Protein AF-A0A0X3TZR5-F1 (afdb_monomer)

pLDDT: mean 82.7, std 11.63, range [51.97, 94.44]

Mean predicted aligned error: 7.81 Å

Nearest PDB structures (foldseek):
  2qqz-assembly1_B  TM=6.777E-01  e=1.553E-02  Bacillus anthracis str. Ames
  2rk0-assembly1_A  TM=7.256E-01  e=8.713E-02  Parafrankia sp. EAN1pec
  2rk0-assembly1_B  TM=6.847E-01  e=2.064E-01  Parafrankia sp. EAN1pec
  3rhe-assembly1_A  TM=6.193E-01  e=1.481E-01  Legionella pneumophila subsp. pneumophila str. Philadelphia 1
  3kol-assembly1_A-2  TM=4.849E-01  e=4.006E-01  Nostoc punctiforme PCC 73102

Radius of gyration: 14.75 Å; Cα contacts (8 Å, |Δi|>4): 92; chains: 1; bounding box: 42×28×32 Å

Organism: NCBI:txid1685378

InterPro domains:
  IPR029068 Glyoxalase/Bleomycin resistance protein/Dihydroxybiphenyl dioxygenase [SSF54593] (10-64)

Foldseek 3Di:
DDPCVVPNPDDPDPDPQPAAEDPDVPVVQVVCVVVVDDRFDWDDDQQKIKTWDQDPVRRIHIYMYGDDD

Solvent-accessible surface area (backbone atoms only — not comparable to full-atom values): 4385 Å² total; per-residue (Å²): 134,68,66,54,83,82,43,69,90,66,72,80,78,89,67,89,58,60,75,42,80,43,97,54,63,67,64,51,40,52,54,46,34,72,73,73,45,80,75,53,65,73,50,81,50,93,54,34,35,36,36,57,43,70,48,98,86,70,47,64,41,36,35,33,34,81,43,88,128

Secondary structure (DSSP, 8-state):
--GGGTSTT-PPPS----EEE-S-HHHHHHHHHHTT-----EEEETTEEEEEEE-TTS-EEEEEEE---

Sequence (69 aa):
MSRDRYAPGAEPGSGAVPYLQAADLEVLQSRVVATGAAAPEIIKEPGIHLLKITDPNGQLIEFFKLTGK

Structure (mmCIF, N/CA/C/O backbone):
data_AF-A0A0X3TZR5-F1
#
_entry.id   AF-A0A0X3TZR5-F1
#
loop_
_atom_site.group_PDB
_atom_site.id
_atom_site.type_symbol
_atom_site.label_atom_id
_atom_site.label_alt_id
_atom_site.label_comp_id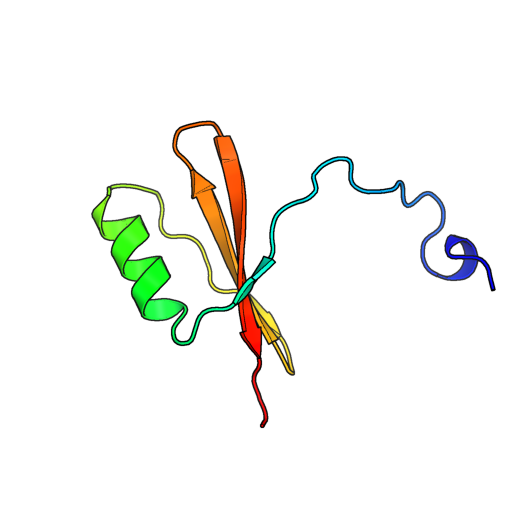
_atom_site.label_asym_id
_atom_site.label_entity_id
_atom_site.label_seq_id
_atom_site.pdbx_PDB_ins_code
_atom_site.Cartn_x
_atom_site.Cartn_y
_atom_site.Cartn_z
_atom_site.occupancy
_atom_site.B_iso_or_equiv
_atom_site.auth_seq_id
_atom_site.auth_comp_id
_atom_site.auth_asym_id
_atom_site.auth_atom_id
_atom_site.pdbx_PDB_model_num
ATOM 1 N N . MET A 1 1 ? -27.629 13.766 -7.057 1.00 51.97 1 MET A N 1
ATOM 2 C CA . MET A 1 1 ? -26.746 14.956 -7.051 1.00 51.97 1 MET A CA 1
ATOM 3 C C . MET A 1 1 ? -25.512 14.610 -7.872 1.00 51.97 1 MET A C 1
ATOM 5 O O . MET A 1 1 ? -24.965 13.543 -7.637 1.00 51.97 1 MET A O 1
ATOM 9 N N . SER A 1 2 ? -25.153 15.416 -8.881 1.00 62.41 2 SER A N 1
ATOM 10 C CA . SER A 1 2 ? -24.082 15.061 -9.832 1.00 62.41 2 SER A CA 1
ATOM 11 C C . SER A 1 2 ? -22.697 15.170 -9.188 1.00 62.41 2 SER A C 1
ATOM 13 O O . SER A 1 2 ? -22.418 16.148 -8.490 1.00 62.41 2 SER A O 1
ATOM 15 N N . ARG A 1 3 ? -21.834 14.186 -9.472 1.00 61.53 3 ARG A N 1
ATOM 16 C CA . ARG A 1 3 ? -20.392 14.177 -9.163 1.00 61.53 3 ARG A CA 1
ATOM 17 C C . ARG A 1 3 ? -19.702 15.475 -9.611 1.00 61.53 3 ARG A C 1
ATOM 19 O O . ARG A 1 3 ? -18.816 15.955 -8.911 1.00 61.53 3 ARG A O 1
ATOM 26 N N . ASP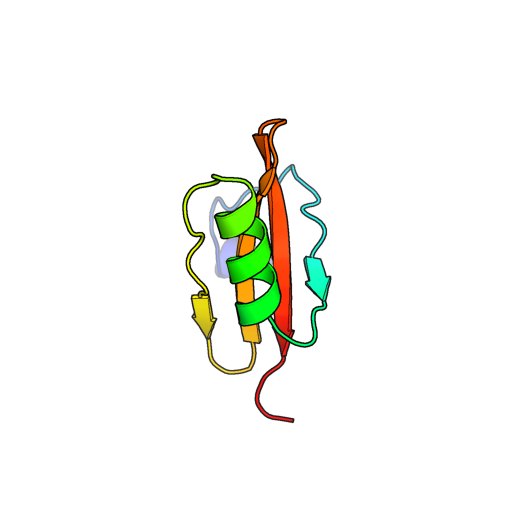 A 1 4 ? -20.190 16.090 -10.691 1.00 76.50 4 ASP A N 1
ATOM 27 C CA . ASP A 1 4 ? -19.665 17.343 -11.256 1.00 76.50 4 ASP A CA 1
ATOM 28 C C . ASP A 1 4 ? -19.662 18.523 -10.289 1.00 76.50 4 ASP A C 1
ATOM 30 O O . ASP A 1 4 ? -18.821 19.404 -10.410 1.00 76.50 4 ASP A O 1
ATOM 34 N N . ARG A 1 5 ? -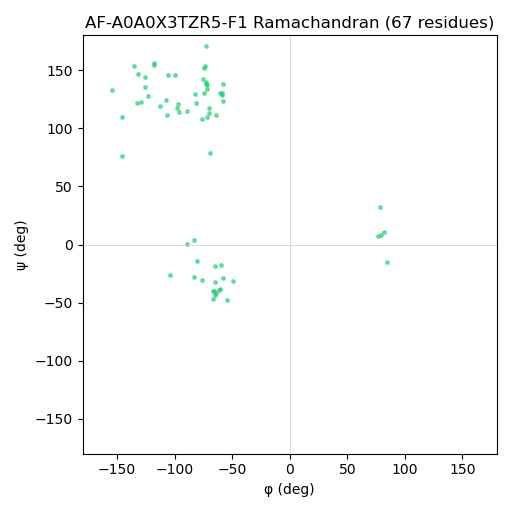20.580 18.572 -9.314 1.00 81.06 5 ARG A N 1
ATOM 35 C CA . ARG A 1 5 ? -20.599 19.676 -8.340 1.00 81.06 5 ARG A CA 1
ATOM 36 C C . ARG A 1 5 ? -19.348 19.678 -7.457 1.00 81.06 5 ARG A C 1
ATOM 38 O O . ARG A 1 5 ? -18.931 20.736 -7.001 1.00 81.06 5 ARG A O 1
ATOM 45 N N . TYR A 1 6 ? -18.805 18.497 -7.180 1.00 79.25 6 TYR A N 1
ATOM 46 C CA . TYR A 1 6 ? -17.707 18.311 -6.234 1.00 79.25 6 TYR A CA 1
ATOM 47 C C . TYR A 1 6 ? -16.368 18.075 -6.936 1.00 79.25 6 TYR A C 1
ATOM 49 O O . TYR A 1 6 ? -15.331 18.399 -6.367 1.00 79.25 6 TYR A O 1
ATOM 57 N N . ALA A 1 7 ? -16.383 17.536 -8.159 1.00 77.75 7 ALA A N 1
ATOM 58 C CA . ALA A 1 7 ? -15.181 17.276 -8.944 1.00 77.75 7 ALA A CA 1
ATOM 59 C C . ALA A 1 7 ? -15.448 17.482 -10.453 1.00 77.75 7 ALA A C 1
ATOM 61 O O . ALA A 1 7 ? -15.617 16.503 -11.188 1.00 77.75 7 ALA A O 1
ATOM 62 N N . PRO A 1 8 ? -15.527 18.743 -10.923 1.00 80.12 8 PRO A N 1
ATOM 63 C CA . PRO A 1 8 ? -15.751 19.053 -12.333 1.00 80.12 8 PRO A CA 1
ATOM 64 C C . PRO A 1 8 ? -14.619 18.493 -13.204 1.00 80.12 8 PRO A C 1
ATOM 66 O O . PRO A 1 8 ? -13.447 18.715 -12.908 1.00 80.12 8 PRO A O 1
ATOM 69 N N . GLY A 1 9 ? -14.959 17.778 -14.279 1.00 78.00 9 GLY A N 1
ATOM 70 C CA . GLY A 1 9 ? -13.968 17.204 -15.202 1.00 78.00 9 GLY A CA 1
ATOM 71 C C . GLY A 1 9 ? -13.264 15.940 -14.691 1.00 78.00 9 GLY A C 1
ATOM 72 O O . GLY A 1 9 ? -12.338 15.459 -15.336 1.00 78.00 9 GLY A O 1
ATOM 73 N N . ALA A 1 10 ? -13.691 15.383 -13.553 1.00 78.69 10 ALA A N 1
ATOM 74 C CA . ALA A 1 10 ? -13.148 14.130 -13.045 1.00 78.69 10 ALA A CA 1
ATOM 75 C C . ALA A 1 10 ? -13.686 12.926 -13.830 1.00 78.69 10 ALA A C 1
ATOM 77 O O . ALA A 1 10 ? -14.840 12.509 -13.663 1.00 78.69 10 ALA A O 1
ATOM 78 N N . GLU A 1 11 ? -12.822 12.320 -14.636 1.00 73.88 11 GLU A N 1
ATOM 79 C CA . GLU A 1 11 ? -13.137 11.107 -15.384 1.00 73.88 11 GLU A CA 1
ATOM 80 C C . GLU A 1 11 ? -13.165 9.864 -14.472 1.00 73.88 11 GLU A C 1
ATOM 82 O O . GLU A 1 11 ? -12.519 9.824 -13.419 1.00 73.88 11 GLU A O 1
ATOM 87 N N . PRO A 1 12 ? -13.953 8.829 -14.808 1.00 63.06 12 PRO A N 1
ATOM 88 C CA . PRO A 1 12 ? -13.827 7.527 -14.167 1.00 63.06 12 PRO A CA 1
ATOM 89 C C . PRO A 1 12 ? -12.410 6.973 -14.372 1.00 63.06 12 PRO A C 1
ATOM 91 O O . PRO A 1 12 ? -11.934 6.899 -15.501 1.00 63.06 12 PRO A O 1
ATOM 94 N N . GLY A 1 13 ? -11.748 6.551 -13.291 1.00 59.41 13 GLY A N 1
ATOM 95 C CA . GLY A 1 13 ? -10.487 5.821 -13.407 1.00 59.41 13 GLY A CA 1
ATOM 96 C C . GLY A 1 13 ? -10.691 4.537 -14.219 1.00 59.41 13 GLY A C 1
ATOM 97 O O . GLY A 1 13 ? -11.620 3.778 -13.949 1.00 59.41 13 GLY A O 1
ATOM 98 N N . SER A 1 14 ? -9.844 4.304 -15.223 1.00 59.62 14 SER A N 1
ATOM 99 C CA . SER A 1 14 ? -9.916 3.137 -16.119 1.00 59.62 14 SER A CA 1
ATOM 100 C C . SER A 1 14 ? -9.316 1.861 -15.516 1.00 59.62 14 SER A C 1
ATOM 102 O O . SER A 1 14 ? -9.544 0.766 -16.026 1.00 59.62 14 SER A O 1
ATOM 104 N N . GLY A 1 15 ? -8.563 1.987 -14.421 1.00 55.78 15 GLY A N 1
ATOM 105 C CA . GLY A 1 15 ? -8.001 0.867 -13.681 1.00 55.78 15 GLY A CA 1
ATOM 106 C C . GLY A 1 15 ? -8.887 0.506 -12.498 1.00 55.78 15 GLY A C 1
ATOM 107 O O . GLY A 1 15 ? -8.984 1.274 -11.544 1.00 55.78 15 GLY A O 1
ATOM 108 N N . ALA A 1 16 ? -9.487 -0.683 -12.518 1.00 59.69 16 ALA A N 1
ATOM 109 C CA . ALA A 1 16 ? -9.923 -1.331 -11.287 1.00 59.69 16 ALA A CA 1
ATOM 110 C C . ALA A 1 16 ? -8.661 -1.743 -10.516 1.00 59.69 16 ALA A C 1
ATOM 112 O O . ALA A 1 16 ? -8.220 -2.884 -10.605 1.00 59.69 16 ALA A O 1
ATOM 113 N N . VAL A 1 17 ? -8.018 -0.791 -9.840 1.00 60.19 17 VAL A N 1
ATOM 114 C CA . VAL A 1 17 ? -6.903 -1.089 -8.942 1.00 60.19 17 VAL A CA 1
ATOM 115 C C . VAL A 1 17 ? -7.511 -1.807 -7.736 1.00 60.19 17 VAL A C 1
ATOM 117 O O . VAL A 1 17 ? -8.344 -1.220 -7.040 1.00 60.19 17 VAL A O 1
ATOM 120 N N . PRO A 1 18 ? -7.208 -3.098 -7.516 1.00 66.62 18 PRO A N 1
ATOM 121 C CA . PRO A 1 18 ? -7.822 -3.838 -6.429 1.00 66.62 18 PRO A CA 1
ATOM 122 C C . PRO A 1 18 ? -7.273 -3.313 -5.101 1.00 66.62 18 PRO A C 1
ATOM 124 O O . PRO A 1 18 ? -6.080 -3.432 -4.830 1.00 66.62 18 PRO A O 1
ATOM 127 N N . TYR A 1 19 ? -8.153 -2.756 -4.267 1.00 69.62 19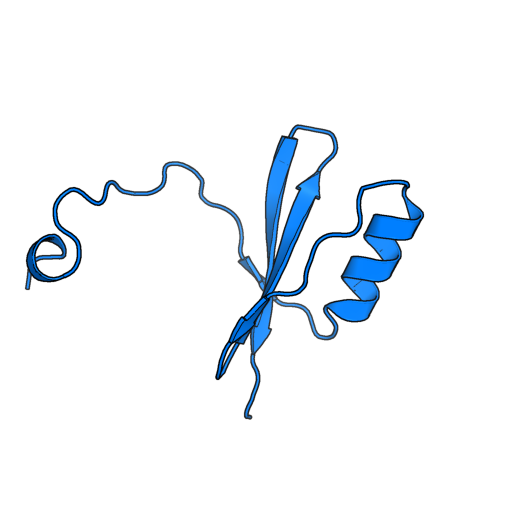 TYR A N 1
ATOM 128 C CA . TYR A 1 19 ? -7.823 -2.438 -2.882 1.00 69.62 19 TYR A CA 1
ATOM 129 C C . TYR A 1 19 ? -7.727 -3.732 -2.079 1.00 69.62 19 TYR A C 1
ATOM 131 O O . TYR A 1 19 ? -8.734 -4.394 -1.818 1.00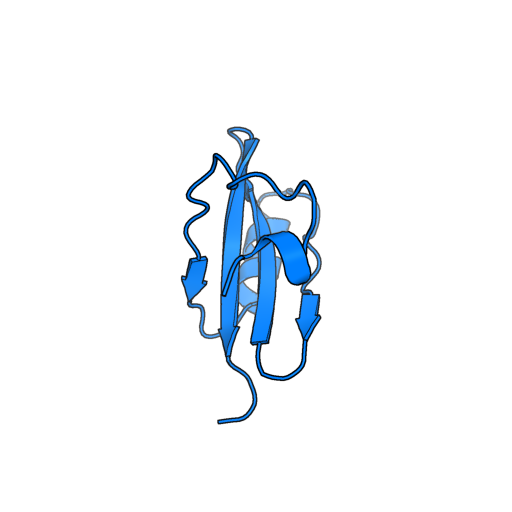 69.62 19 TYR A O 1
ATOM 139 N N . LEU A 1 20 ? -6.514 -4.094 -1.675 1.00 85.88 20 LEU A N 1
ATOM 140 C CA . LEU A 1 20 ? -6.259 -5.274 -0.858 1.00 85.88 20 LEU A CA 1
ATOM 141 C C . LEU A 1 20 ? -6.139 -4.872 0.612 1.00 85.88 20 LEU A C 1
ATOM 143 O O . LEU A 1 20 ? -5.240 -4.131 1.005 1.00 85.88 20 LEU A O 1
ATOM 147 N N . GLN A 1 21 ? -7.042 -5.369 1.455 1.00 89.94 21 GLN A N 1
ATOM 148 C CA . GLN A 1 21 ? -6.943 -5.112 2.887 1.00 89.94 21 GLN A CA 1
ATOM 149 C C . GLN A 1 21 ? -5.772 -5.894 3.493 1.00 89.94 21 GLN A C 1
ATOM 151 O O . GLN A 1 21 ? -5.637 -7.097 3.269 1.00 89.94 21 GLN A O 1
ATOM 156 N N . ALA A 1 22 ? -4.964 -5.230 4.316 1.00 91.00 22 ALA A N 1
ATOM 157 C CA . ALA A 1 22 ? -3.850 -5.835 5.032 1.00 91.00 22 ALA A CA 1
ATOM 158 C C . ALA A 1 22 ? -3.864 -5.457 6.520 1.00 91.00 22 ALA A C 1
ATOM 160 O O . ALA A 1 22 ? -4.269 -4.361 6.908 1.00 91.00 22 ALA A O 1
ATOM 161 N N . ALA A 1 23 ? -3.406 -6.380 7.368 1.00 88.50 23 ALA A N 1
ATOM 162 C CA . ALA A 1 23 ? -3.306 -6.154 8.812 1.00 88.50 23 ALA A CA 1
ATOM 163 C C . ALA A 1 23 ? -2.111 -5.256 9.190 1.00 88.50 23 ALA A C 1
ATOM 165 O O . ALA A 1 23 ? -2.163 -4.518 10.180 1.00 88.50 23 ALA A O 1
ATOM 166 N N . ASP A 1 24 ? -1.044 -5.313 8.394 1.00 92.56 24 ASP A N 1
ATOM 167 C CA . ASP A 1 24 ? 0.237 -4.666 8.660 1.00 92.56 24 ASP A CA 1
ATOM 168 C C . ASP A 1 24 ? 0.863 -4.212 7.333 1.00 92.56 24 ASP A C 1
ATOM 170 O O . ASP A 1 24 ? 1.224 -5.038 6.488 1.00 92.56 24 ASP A O 1
ATOM 174 N N . LEU A 1 25 ? 0.906 -2.894 7.117 1.00 93.81 25 LEU A N 1
ATOM 175 C CA . LEU A 1 25 ? 1.426 -2.313 5.877 1.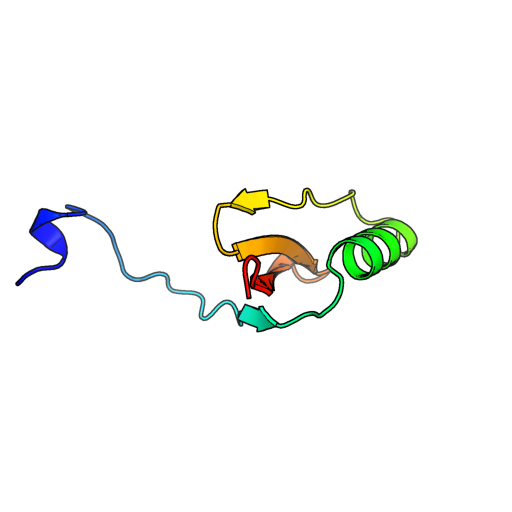00 93.81 25 LEU A CA 1
ATOM 176 C C . LEU A 1 25 ? 2.949 -2.197 5.927 1.00 93.81 25 LEU A C 1
ATOM 178 O O . LEU A 1 25 ? 3.606 -2.291 4.896 1.00 93.81 25 LEU A O 1
ATOM 182 N N . GLU A 1 26 ? 3.516 -2.058 7.118 1.00 93.44 26 GLU A N 1
ATOM 183 C CA . GLU A 1 26 ? 4.946 -1.973 7.374 1.00 93.44 26 GLU A CA 1
ATOM 184 C C . GLU A 1 26 ? 5.651 -3.300 7.037 1.00 93.44 26 GLU A C 1
ATOM 186 O O . GLU A 1 26 ? 6.713 -3.317 6.403 1.00 93.44 26 GLU A O 1
ATOM 191 N N . VAL A 1 27 ? 5.025 -4.435 7.364 1.00 93.69 27 VAL A N 1
ATOM 192 C CA . VAL A 1 27 ? 5.497 -5.768 6.956 1.00 93.69 27 VAL A CA 1
ATOM 193 C C . VAL A 1 27 ? 5.461 -5.934 5.435 1.00 93.69 27 VAL A C 1
ATOM 195 O O . VAL A 1 27 ? 6.397 -6.492 4.857 1.00 93.69 27 VAL A O 1
ATOM 198 N N . LEU A 1 28 ? 4.408 -5.455 4.765 1.00 91.81 28 LEU A N 1
ATOM 199 C CA . LEU A 1 28 ? 4.312 -5.513 3.302 1.00 91.81 28 LEU A CA 1
ATOM 200 C C . LEU A 1 28 ? 5.369 -4.631 2.633 1.00 91.81 28 LEU A C 1
ATOM 202 O O . LEU A 1 28 ? 6.078 -5.105 1.748 1.00 91.81 28 LEU A O 1
ATOM 206 N N . GLN A 1 29 ? 5.530 -3.394 3.100 1.00 92.94 29 GLN A N 1
ATOM 207 C CA . GLN A 1 29 ? 6.569 -2.473 2.644 1.00 92.94 29 GLN A CA 1
ATOM 208 C C . GLN A 1 29 ? 7.961 -3.111 2.762 1.00 92.94 29 GLN A C 1
ATOM 210 O O . GLN A 1 29 ? 8.719 -3.125 1.794 1.00 92.94 29 GLN A O 1
ATOM 215 N N . SER A 1 30 ? 8.270 -3.714 3.914 1.00 91.88 30 SER A N 1
ATOM 216 C CA . SER A 1 30 ? 9.557 -4.381 4.156 1.00 91.88 30 SER A CA 1
ATOM 217 C C . SER A 1 30 ? 9.802 -5.546 3.191 1.00 91.88 30 SER A C 1
ATOM 219 O O . SER A 1 30 ? 10.917 -5.722 2.702 1.00 91.88 30 SER A O 1
ATOM 221 N N . ARG A 1 31 ? 8.763 -6.329 2.870 1.00 91.25 31 ARG A N 1
ATOM 222 C CA . ARG A 1 31 ? 8.854 -7.426 1.889 1.00 91.25 31 ARG A CA 1
ATOM 223 C C . ARG A 1 31 ? 9.118 -6.915 0.478 1.00 91.25 31 ARG A C 1
ATOM 225 O O . ARG A 1 31 ? 9.917 -7.521 -0.222 1.00 91.25 31 ARG A O 1
ATOM 232 N N . VAL A 1 32 ? 8.488 -5.811 0.080 1.00 88.62 32 VAL A N 1
ATOM 233 C CA . VAL A 1 32 ? 8.721 -5.179 -1.231 1.00 88.62 32 VAL A CA 1
ATOM 234 C C . VAL A 1 32 ? 10.147 -4.647 -1.336 1.00 88.62 32 VAL A C 1
ATOM 236 O O . VAL A 1 32 ? 10.829 -4.900 -2.321 1.00 88.62 32 VAL A O 1
ATOM 239 N N . VAL A 1 33 ? 10.654 -3.993 -0.292 1.00 88.94 33 VAL A N 1
ATOM 240 C CA . VAL A 1 33 ? 12.059 -3.554 -0.256 1.00 88.94 33 VAL A CA 1
ATOM 241 C C . VAL A 1 33 ? 13.017 -4.744 -0.361 1.00 88.94 33 VAL A C 1
ATOM 243 O O . VAL A 1 33 ? 14.021 -4.671 -1.068 1.00 88.94 33 VAL A O 1
ATOM 246 N N . ALA A 1 34 ? 12.693 -5.872 0.278 1.00 89.88 34 ALA A N 1
ATOM 247 C CA . ALA A 1 34 ? 13.506 -7.085 0.216 1.00 89.88 34 ALA A CA 1
ATOM 248 C C . ALA A 1 34 ? 13.586 -7.710 -1.191 1.00 89.88 34 ALA A C 1
ATOM 250 O O . ALA A 1 34 ? 14.518 -8.468 -1.454 1.00 89.88 34 ALA A O 1
ATOM 251 N N . THR A 1 35 ? 12.673 -7.380 -2.116 1.00 85.75 35 THR A N 1
ATOM 252 C CA . THR A 1 35 ? 12.783 -7.796 -3.527 1.00 85.75 35 THR A CA 1
ATOM 253 C C . THR A 1 35 ? 13.687 -6.878 -4.355 1.00 85.75 35 THR A C 1
ATOM 255 O O . THR A 1 35 ? 13.781 -7.055 -5.567 1.00 85.75 35 THR A O 1
ATOM 258 N N . GLY A 1 36 ? 14.321 -5.876 -3.735 1.00 82.81 36 GLY A N 1
ATOM 259 C CA . GLY A 1 36 ? 15.133 -4.868 -4.419 1.00 82.81 36 GLY A CA 1
ATOM 260 C C . GLY A 1 36 ? 14.316 -3.762 -5.091 1.00 82.81 36 GLY A C 1
ATOM 261 O O . GLY A 1 36 ? 14.88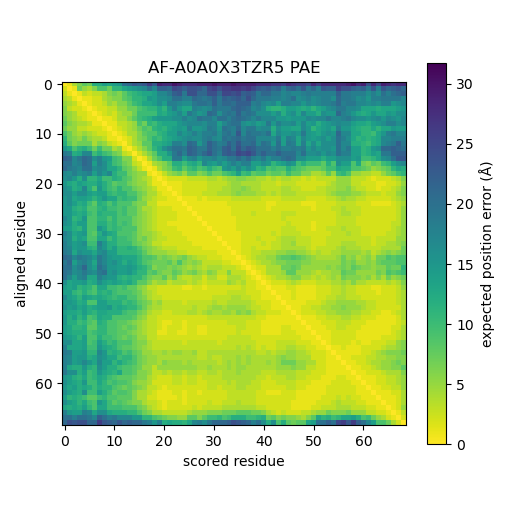1 -2.949 -5.821 1.00 82.81 36 GLY A O 1
ATOM 262 N N . ALA A 1 37 ? 12.999 -3.718 -4.860 1.00 80.75 37 ALA A N 1
ATOM 263 C CA . ALA A 1 37 ? 12.161 -2.622 -5.327 1.00 80.75 37 ALA A CA 1
ATOM 264 C C . ALA A 1 37 ? 12.395 -1.360 -4.481 1.00 80.75 37 ALA A C 1
ATOM 266 O O . ALA A 1 37 ? 12.772 -1.431 -3.307 1.00 80.75 37 ALA A O 1
ATOM 267 N N . ALA A 1 38 ? 12.149 -0.190 -5.076 1.00 81.81 38 ALA A N 1
ATOM 268 C CA . ALA A 1 38 ? 12.166 1.069 -4.340 1.00 81.81 38 ALA A CA 1
ATOM 269 C C . ALA A 1 38 ? 11.152 1.016 -3.191 1.00 81.81 38 ALA A C 1
ATOM 271 O O . ALA A 1 38 ? 10.042 0.519 -3.377 1.00 81.81 38 ALA A O 1
ATOM 272 N N . ALA A 1 39 ? 11.535 1.527 -2.018 1.00 81.31 39 ALA A N 1
ATOM 273 C CA . ALA A 1 39 ? 10.684 1.515 -0.836 1.00 81.31 39 ALA A CA 1
ATOM 274 C C . ALA A 1 39 ? 9.429 2.378 -1.066 1.00 81.31 39 ALA A C 1
ATOM 276 O O . ALA A 1 39 ? 9.553 3.601 -1.159 1.00 81.31 39 ALA A O 1
ATOM 277 N N . PRO A 1 40 ? 8.230 1.777 -1.156 1.00 85.94 40 PRO A N 1
ATOM 278 C CA . PRO A 1 40 ? 7.002 2.541 -1.328 1.00 85.94 40 PRO A CA 1
ATOM 279 C C . PRO A 1 40 ? 6.640 3.257 -0.025 1.00 85.94 40 PRO A C 1
ATOM 281 O O . PRO A 1 40 ? 6.778 2.679 1.050 1.00 85.94 40 PRO A O 1
ATOM 284 N N . GLU A 1 41 ? 6.165 4.499 -0.088 1.00 91.38 41 GLU A N 1
ATOM 285 C CA . GLU A 1 41 ? 5.722 5.232 1.103 1.00 91.38 41 GLU A CA 1
ATOM 286 C C . GLU A 1 41 ? 4.352 4.732 1.593 1.00 91.38 41 GLU A C 1
ATOM 288 O O . GLU A 1 41 ? 3.465 4.410 0.796 1.00 91.38 41 GLU A O 1
ATOM 293 N N . ILE A 1 42 ? 4.170 4.682 2.917 1.00 93.94 42 ILE A N 1
ATOM 294 C CA . ILE A 1 42 ? 2.861 4.457 3.538 1.00 93.94 42 ILE A CA 1
ATOM 295 C C . ILE A 1 42 ? 2.197 5.818 3.748 1.00 93.94 42 ILE A C 1
ATOM 297 O O . ILE A 1 42 ? 2.648 6.616 4.571 1.00 93.94 42 ILE A O 1
ATOM 301 N N . ILE A 1 43 ? 1.091 6.051 3.048 1.00 94.38 43 ILE A N 1
ATOM 302 C CA . ILE A 1 43 ? 0.269 7.252 3.190 1.00 94.38 43 ILE A CA 1
ATOM 303 C C . ILE A 1 43 ? -0.638 7.057 4.408 1.00 94.38 43 ILE A C 1
ATOM 305 O O . ILE A 1 43 ? -1.399 6.090 4.479 1.00 94.38 43 ILE A O 1
ATOM 309 N N . LYS A 1 44 ? -0.549 7.960 5.388 1.00 93.88 44 LYS A N 1
ATOM 310 C CA . LYS A 1 44 ? -1.325 7.892 6.634 1.00 93.88 44 LYS A CA 1
ATOM 311 C C . LYS A 1 44 ? -2.427 8.942 6.627 1.00 93.88 44 LYS A C 1
ATOM 313 O O . LYS A 1 44 ? -2.139 10.130 6.746 1.00 93.88 44 LYS A O 1
ATOM 318 N N . GLU A 1 45 ? -3.675 8.499 6.544 1.00 91.62 45 GLU A N 1
ATOM 319 C CA . GLU A 1 45 ? -4.855 9.357 6.633 1.00 91.62 45 GLU A CA 1
ATOM 320 C C . GLU A 1 45 ? -5.716 8.974 7.853 1.00 91.62 45 GLU A C 1
ATOM 322 O O . GLU A 1 45 ? -5.653 7.843 8.355 1.00 91.62 45 GLU A O 1
ATOM 327 N N . PRO A 1 46 ? -6.532 9.900 8.384 1.00 91.19 46 PRO A N 1
ATOM 328 C CA . PRO A 1 46 ? -7.488 9.568 9.433 1.00 91.19 46 PRO A CA 1
ATOM 329 C C . PRO A 1 46 ? -8.446 8.459 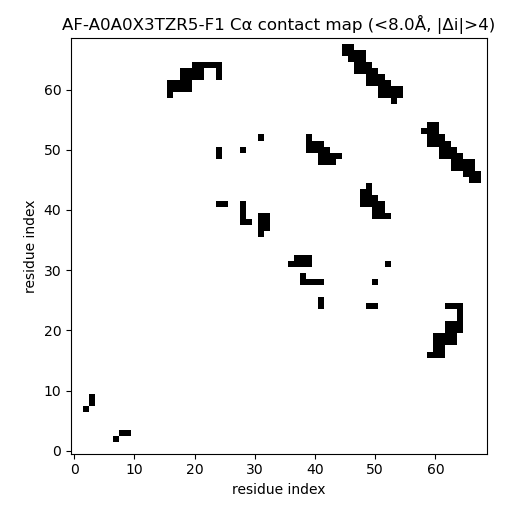8.975 1.00 91.19 46 PRO A C 1
ATOM 331 O O . PRO A 1 46 ? -9.127 8.592 7.962 1.00 91.19 46 PRO A O 1
ATOM 334 N N . GLY A 1 47 ? -8.511 7.360 9.727 1.00 89.69 47 GLY A N 1
ATOM 335 C CA . GLY A 1 47 ? -9.399 6.231 9.439 1.00 89.69 47 GLY A CA 1
ATOM 336 C C . GLY A 1 47 ? -8.850 5.206 8.440 1.00 89.69 47 GLY A C 1
ATOM 337 O O . GLY A 1 47 ? -9.370 4.090 8.376 1.00 89.69 47 GLY A O 1
ATOM 338 N N . ILE A 1 48 ? -7.790 5.527 7.690 1.00 92.69 48 ILE A N 1
ATOM 339 C CA . ILE A 1 48 ? -7.202 4.623 6.698 1.00 92.69 48 ILE A CA 1
ATOM 340 C C . ILE A 1 48 ? -5.724 4.929 6.443 1.00 92.69 48 ILE A C 1
ATOM 342 O O . ILE A 1 48 ? -5.320 6.061 6.215 1.00 92.69 48 ILE A O 1
ATOM 346 N N . HIS A 1 49 ? -4.893 3.898 6.447 1.00 94.44 49 HIS A N 1
ATOM 347 C CA . HIS A 1 49 ? -3.543 3.960 5.902 1.00 94.44 49 HIS A CA 1
ATOM 348 C C . HIS A 1 49 ? -3.507 3.211 4.573 1.00 94.44 49 HIS A C 1
ATOM 350 O O . HIS A 1 49 ? -4.187 2.193 4.419 1.00 94.44 49 HIS A O 1
ATOM 356 N N . LEU A 1 50 ? -2.696 3.696 3.637 1.00 94.19 50 LEU A N 1
ATOM 357 C CA . LEU A 1 50 ? -2.556 3.154 2.291 1.00 94.19 50 LEU A CA 1
ATOM 358 C C . LEU A 1 50 ? -1.091 2.849 1.988 1.00 94.19 50 LEU A C 1
ATOM 360 O O . LEU A 1 50 ? -0.196 3.595 2.377 1.00 94.19 50 LEU A O 1
ATOM 364 N N . LEU A 1 51 ? -0.854 1.776 1.244 1.00 93.56 51 LEU A N 1
ATOM 365 C CA . LEU A 1 51 ? 0.446 1.434 0.686 1.00 93.56 51 LEU A CA 1
ATOM 366 C C . LEU A 1 51 ? 0.284 1.154 -0.806 1.00 93.56 51 LEU A C 1
ATOM 368 O O . LEU A 1 51 ? -0.480 0.273 -1.194 1.00 93.56 51 LEU A O 1
ATOM 372 N N . LYS A 1 52 ? 1.013 1.898 -1.636 1.00 91.50 52 LYS A N 1
ATOM 373 C CA . LYS A 1 52 ? 0.952 1.783 -3.096 1.00 91.50 52 LYS A CA 1
ATOM 374 C C . LYS A 1 52 ? 2.214 1.114 -3.616 1.00 91.50 52 LYS A C 1
ATOM 376 O O . LYS A 1 52 ? 3.310 1.588 -3.337 1.00 91.50 52 LYS A O 1
ATOM 381 N N . ILE A 1 53 ? 2.066 0.028 -4.361 1.00 88.19 53 ILE A N 1
ATOM 382 C CA . ILE A 1 53 ? 3.184 -0.738 -4.919 1.00 88.19 53 ILE A CA 1
ATOM 383 C C . ILE A 1 53 ? 2.989 -0.862 -6.423 1.00 88.19 53 ILE A C 1
ATOM 385 O O . ILE A 1 53 ? 1.894 -1.177 -6.880 1.00 88.19 53 ILE A O 1
ATOM 389 N N . THR A 1 54 ? 4.061 -0.655 -7.180 1.00 85.19 54 THR A N 1
ATOM 390 C CA . THR A 1 54 ? 4.109 -1.006 -8.600 1.00 85.19 54 THR A CA 1
ATOM 391 C C . THR A 1 54 ? 4.792 -2.359 -8.727 1.00 85.19 54 THR A C 1
ATOM 393 O O . THR A 1 54 ? 5.926 -2.522 -8.272 1.00 85.19 54 THR A O 1
ATOM 396 N N . ASP A 1 55 ? 4.099 -3.342 -9.295 1.00 80.75 55 ASP A N 1
ATOM 397 C CA . ASP A 1 55 ? 4.672 -4.664 -9.537 1.00 80.75 55 ASP A CA 1
ATOM 398 C C . ASP A 1 55 ? 5.696 -4.632 -10.702 1.00 80.75 55 ASP A C 1
ATOM 400 O O . ASP A 1 55 ? 5.800 -3.632 -11.422 1.00 80.75 55 ASP A O 1
ATOM 404 N N . PRO A 1 56 ? 6.460 -5.714 -10.936 1.00 81.94 56 PRO A N 1
ATOM 405 C CA . PRO A 1 56 ? 7.416 -5.776 -12.046 1.00 81.94 56 PRO A CA 1
ATOM 406 C C . PRO A 1 56 ? 6.810 -5.612 -13.450 1.00 81.94 56 PRO A C 1
ATOM 408 O O . PRO A 1 56 ? 7.546 -5.327 -14.391 1.00 81.94 56 PRO A O 1
ATOM 411 N N . ASN A 1 57 ? 5.494 -5.783 -13.608 1.00 84.06 57 ASN A N 1
ATOM 412 C CA . ASN A 1 57 ? 4.778 -5.588 -14.871 1.00 84.06 57 ASN A CA 1
ATOM 413 C C . ASN A 1 57 ? 4.288 -4.141 -15.051 1.00 84.06 57 ASN A C 1
ATOM 415 O O . ASN A 1 57 ? 3.653 -3.828 -16.059 1.00 84.06 57 ASN A O 1
ATOM 419 N N . GLY A 1 58 ? 4.560 -3.253 -14.090 1.00 80.56 58 GLY A N 1
ATOM 420 C CA . GLY A 1 58 ? 4.086 -1.872 -14.102 1.00 80.56 58 GLY A CA 1
ATOM 421 C C . GLY A 1 58 ? 2.648 -1.708 -13.603 1.00 80.56 58 GLY A C 1
ATOM 422 O O . GLY A 1 58 ? 2.074 -0.630 -13.756 1.00 80.56 58 GLY A O 1
ATOM 423 N N . GLN A 1 59 ? 2.052 -2.745 -13.009 1.00 84.25 59 GLN A N 1
ATOM 424 C CA . GLN A 1 59 ? 0.704 -2.685 -12.461 1.00 84.25 59 GLN A CA 1
ATOM 425 C C . GLN A 1 59 ? 0.716 -2.070 -11.060 1.00 84.25 59 GLN A C 1
ATOM 427 O O . GLN A 1 59 ? 1.450 -2.507 -10.173 1.00 84.25 59 GLN A O 1
ATOM 432 N N . LEU A 1 60 ? -0.145 -1.070 -10.850 1.00 85.06 60 LEU A N 1
ATOM 433 C CA . LEU A 1 60 ? -0.386 -0.506 -9.527 1.00 85.06 60 LEU A CA 1
ATOM 434 C C . LEU A 1 60 ? -1.244 -1.463 -8.691 1.00 85.06 60 LEU A C 1
ATOM 436 O O . LEU A 1 60 ? -2.309 -1.904 -9.128 1.00 85.06 60 LEU A O 1
ATOM 440 N N . ILE A 1 61 ? -0.792 -1.728 -7.471 1.00 86.31 61 ILE A N 1
ATOM 441 C CA . ILE A 1 61 ? -1.501 -2.476 -6.436 1.00 86.31 61 ILE A CA 1
ATOM 442 C C . ILE A 1 61 ? -1.604 -1.575 -5.205 1.00 86.31 61 ILE A C 1
ATOM 444 O O . ILE A 1 61 ? -0.601 -1.035 -4.732 1.00 86.31 61 ILE A O 1
ATOM 448 N N . GLU A 1 62 ? -2.815 -1.412 -4.676 1.00 90.50 62 GLU A N 1
ATOM 449 C CA . GLU A 1 62 ? -3.073 -0.581 -3.500 1.00 90.50 62 GLU A CA 1
ATOM 450 C C . GLU A 1 62 ? -3.497 -1.457 -2.321 1.00 90.50 62 GLU A C 1
ATOM 452 O O . GLU A 1 62 ? -4.511 -2.152 -2.364 1.00 90.50 62 GLU A O 1
ATOM 457 N N . PHE A 1 63 ? -2.721 -1.413 -1.242 1.00 92.62 63 PHE A N 1
ATOM 458 C CA . PHE A 1 63 ? -3.067 -2.040 0.026 1.00 92.62 63 PHE A CA 1
ATOM 459 C C . PHE A 1 63 ? -3.619 -1.000 0.988 1.00 92.62 63 PHE A C 1
ATOM 461 O O . PHE A 1 63 ? -3.155 0.140 1.004 1.00 92.62 63 PHE A O 1
ATOM 468 N N . PHE A 1 64 ? -4.569 -1.396 1.830 1.00 93.62 64 PHE A N 1
ATOM 469 C CA . PHE A 1 64 ? -5.101 -0.515 2.862 1.00 93.62 64 PHE A CA 1
ATOM 470 C C . PHE A 1 64 ? -5.237 -1.193 4.221 1.00 93.62 64 PHE A C 1
ATOM 472 O O . PHE A 1 64 ? -5.449 -2.402 4.330 1.00 93.62 64 PHE A O 1
ATOM 479 N N . LYS A 1 65 ? -5.171 -0.374 5.269 1.00 93.75 65 LYS A N 1
ATOM 480 C CA . LYS A 1 65 ? -5.461 -0.742 6.654 1.00 93.75 65 LYS A CA 1
ATOM 481 C C . LYS A 1 65 ? -6.376 0.314 7.255 1.00 93.75 65 LYS A C 1
ATOM 483 O O . LYS A 1 65 ? -6.007 1.481 7.306 1.00 93.75 65 LYS A O 1
ATOM 488 N N . LEU A 1 66 ? -7.550 -0.085 7.734 1.00 91.69 66 LEU A N 1
ATOM 489 C CA . LEU A 1 66 ? -8.431 0.825 8.469 1.00 91.69 66 LEU A CA 1
ATOM 490 C C . LEU A 1 66 ? -7.847 1.117 9.854 1.00 91.69 66 LEU A C 1
ATOM 492 O O . LEU A 1 66 ? -7.365 0.206 10.533 1.00 91.69 66 LEU A O 1
ATOM 496 N N . THR A 1 67 ? -7.906 2.375 10.273 1.00 86.38 67 THR A N 1
ATOM 497 C CA . THR A 1 67 ? -7.434 2.838 11.582 1.00 86.38 67 THR A CA 1
ATOM 498 C C . THR A 1 67 ? -8.594 3.409 12.395 1.00 86.38 67 THR A C 1
ATOM 500 O O . THR A 1 67 ? -9.605 3.821 11.836 1.00 86.38 67 THR A O 1
ATOM 503 N N . GLY A 1 68 ? -8.489 3.390 13.728 1.00 75.06 68 GLY A N 1
ATOM 504 C CA . GLY A 1 68 ? -9.527 3.957 14.600 1.00 75.06 68 GLY A CA 1
ATOM 505 C C . GLY A 1 68 ? -10.776 3.091 14.803 1.00 75.06 68 GLY A C 1
ATOM 506 O O . GLY A 1 68 ? -11.861 3.640 14.970 1.00 75.06 68 GLY A O 1
ATOM 507 N N . LYS A 1 69 ? -10.632 1.759 14.794 1.00 56.09 69 LYS A N 1
ATOM 508 C CA . LYS A 1 69 ? -11.616 0.890 15.459 1.00 56.09 69 LYS A CA 1
ATOM 509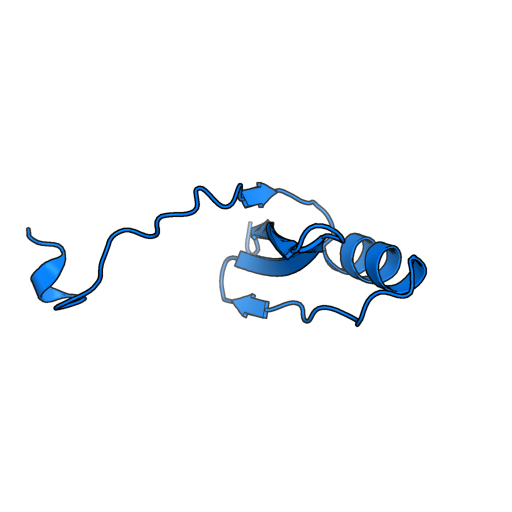 C C . LYS A 1 69 ? -11.494 0.995 16.973 1.00 56.09 69 LYS A C 1
ATOM 511 O O . LYS A 1 69 ? -10.338 1.099 17.442 1.00 56.09 69 LYS A O 1
#